Protein AF-A0A1X9SQ30-F1 (afdb_monomer)

Structure (mmCIF, N/CA/C/O backbone):
data_AF-A0A1X9SQ30-F1
#
_entry.id   AF-A0A1X9SQ30-F1
#
loop_
_atom_site.group_PDB
_atom_site.id
_atom_site.type_symbol
_atom_site.label_atom_id
_atom_site.label_alt_id
_atom_site.label_comp_id
_atom_site.label_asym_id
_atom_site.label_entity_id
_atom_site.label_seq_id
_atom_site.pdbx_PDB_ins_code
_atom_site.Cartn_x
_atom_site.Cartn_y
_atom_site.Cartn_z
_atom_site.occupancy
_atom_site.B_iso_or_equiv
_atom_site.auth_seq_id
_atom_site.auth_comp_id
_atom_site.auth_asym_id
_atom_site.auth_atom_id
_atom_site.pdbx_PDB_model_num
ATOM 1 N N . MET A 1 1 ? -22.420 13.490 1.929 1.00 31.73 1 MET A N 1
ATOM 2 C CA . MET A 1 1 ? -21.326 13.294 0.953 1.00 31.73 1 MET A CA 1
ATOM 3 C C . MET A 1 1 ? -20.264 14.345 1.207 1.00 31.73 1 MET A C 1
ATOM 5 O O . MET A 1 1 ? -20.502 15.510 0.929 1.00 31.73 1 MET A O 1
ATOM 9 N N . GLY A 1 2 ? -19.142 13.960 1.807 1.00 30.30 2 GLY A N 1
ATOM 10 C CA . GLY A 1 2 ? -17.999 14.847 2.011 1.00 30.30 2 GLY A CA 1
ATOM 11 C C . GLY A 1 2 ? -16.882 14.468 1.054 1.00 30.30 2 GLY A C 1
ATOM 12 O O . GLY A 1 2 ? -15.893 13.891 1.486 1.00 30.30 2 GLY A O 1
ATOM 13 N N . ILE A 1 3 ? -17.036 14.767 -0.239 1.00 42.69 3 ILE A N 1
ATOM 14 C CA . ILE A 1 3 ? -15.889 14.795 -1.155 1.00 42.69 3 ILE A CA 1
ATOM 15 C C . ILE A 1 3 ? -15.178 16.116 -0.856 1.00 42.69 3 ILE A C 1
ATOM 17 O O . ILE A 1 3 ? -15.354 17.120 -1.542 1.00 42.69 3 ILE A O 1
ATOM 21 N N . ILE A 1 4 ? -14.461 16.161 0.270 1.00 43.03 4 ILE A N 1
ATOM 22 C CA . ILE A 1 4 ? -13.519 17.250 0.523 1.00 43.03 4 ILE A CA 1
ATOM 23 C C . ILE A 1 4 ? -12.498 17.193 -0.611 1.00 43.03 4 ILE A C 1
ATOM 25 O O . ILE A 1 4 ? -12.206 16.120 -1.127 1.00 43.03 4 ILE A O 1
ATOM 29 N N . ASN A 1 5 ? -12.026 18.370 -1.009 1.00 44.91 5 ASN A N 1
ATOM 30 C CA . ASN A 1 5 ? -11.137 18.724 -2.117 1.00 44.91 5 ASN A CA 1
ATOM 31 C C . ASN A 1 5 ? -9.772 17.985 -2.071 1.00 44.91 5 ASN A C 1
ATOM 33 O O . ASN A 1 5 ? -8.708 18.601 -1.985 1.00 44.91 5 ASN A O 1
ATOM 37 N N . ILE A 1 6 ? -9.818 16.651 -2.064 1.00 50.19 6 ILE A N 1
ATOM 38 C CA . ILE A 1 6 ? -8.717 15.711 -1.868 1.00 50.19 6 ILE A CA 1
ATOM 39 C C . ILE A 1 6 ? -7.662 15.963 -2.945 1.00 50.19 6 ILE A C 1
ATOM 41 O O . ILE A 1 6 ? -6.488 16.077 -2.621 1.00 50.19 6 ILE A O 1
ATOM 45 N N . GLU A 1 7 ? -8.063 16.221 -4.190 1.00 47.47 7 GLU A N 1
ATOM 46 C CA . GLU A 1 7 ? -7.141 16.496 -5.298 1.00 47.47 7 GLU A CA 1
ATOM 47 C C . GLU A 1 7 ? -6.148 17.636 -5.013 1.00 47.47 7 GLU A C 1
ATOM 49 O O . GLU A 1 7 ? -4.953 17.478 -5.254 1.00 47.47 7 GLU A O 1
ATOM 54 N N . LYS A 1 8 ? -6.595 18.758 -4.427 1.00 46.19 8 LYS A N 1
ATOM 55 C CA . LYS A 1 8 ? -5.699 19.882 -4.091 1.00 46.19 8 LYS A CA 1
ATOM 56 C C . LYS A 1 8 ? -4.793 19.593 -2.890 1.00 46.19 8 LYS A C 1
ATOM 58 O O . LYS A 1 8 ? -3.686 20.124 -2.831 1.00 46.19 8 LYS A O 1
ATOM 63 N N . PHE A 1 9 ? -5.245 18.770 -1.941 1.00 46.94 9 PHE A N 1
ATOM 64 C CA . PHE A 1 9 ? -4.446 18.356 -0.782 1.00 46.94 9 PHE A CA 1
ATOM 65 C C . PHE A 1 9 ? -3.361 17.339 -1.171 1.00 46.94 9 PHE A C 1
ATOM 67 O O . PHE A 1 9 ? -2.238 17.402 -0.677 1.00 46.94 9 PHE A O 1
ATOM 74 N N . LEU A 1 10 ? -3.674 16.447 -2.112 1.00 50.09 10 LEU A N 1
ATOM 75 C CA . LEU A 1 10 ? -2.794 15.375 -2.569 1.00 50.09 10 LEU A CA 1
ATOM 76 C C . LEU A 1 10 ? -1.545 15.888 -3.297 1.00 50.09 10 LEU A C 1
ATOM 78 O O . LEU A 1 10 ? -0.434 15.470 -2.976 1.00 50.09 10 LEU A O 1
ATOM 82 N N . VAL A 1 11 ? -1.700 16.832 -4.230 1.00 52.12 11 VAL A N 1
ATOM 83 C CA . VAL A 1 11 ? -0.599 17.292 -5.102 1.00 52.12 11 VAL A CA 1
ATOM 84 C C . VAL A 1 11 ? 0.572 17.911 -4.319 1.00 52.12 11 VAL A C 1
ATOM 86 O O . VAL A 1 11 ? 1.714 17.842 -4.760 1.00 52.12 11 VAL A O 1
ATOM 89 N N . LYS A 1 12 ? 0.334 18.490 -3.134 1.00 50.84 12 LYS A N 1
ATOM 90 C CA . LYS A 1 12 ? 1.386 19.182 -2.366 1.00 50.84 12 LYS A CA 1
ATOM 91 C C . LYS A 1 12 ? 2.269 18.246 -1.525 1.00 50.84 12 LYS A C 1
ATOM 93 O O . LYS A 1 12 ? 3.395 18.620 -1.202 1.00 50.84 12 LYS A O 1
ATOM 98 N N . TYR A 1 13 ? 1.779 17.059 -1.161 1.00 51.06 13 TYR A N 1
ATOM 99 C CA . TYR A 1 13 ? 2.433 16.180 -0.176 1.00 51.06 13 TYR A CA 1
ATOM 100 C C . TYR A 1 13 ? 2.902 14.830 -0.735 1.00 51.06 13 TYR A C 1
ATOM 102 O O . TYR A 1 13 ? 3.566 14.081 -0.022 1.00 51.06 13 TYR A O 1
ATOM 110 N N . LEU A 1 14 ? 2.602 14.526 -1.999 1.00 61.97 14 LEU A N 1
ATOM 111 C CA . LEU A 1 14 ? 2.910 13.238 -2.620 1.00 61.97 14 LEU A CA 1
ATOM 112 C C . LEU A 1 14 ? 4.045 13.385 -3.627 1.00 61.97 14 LEU A C 1
ATOM 114 O O . LEU A 1 14 ? 3.930 14.116 -4.608 1.00 61.97 14 LEU A O 1
ATOM 118 N N . LYS A 1 15 ? 5.161 12.701 -3.373 1.00 64.44 15 LYS A N 1
ATOM 119 C CA . LYS A 1 15 ? 6.365 12.743 -4.209 1.00 64.44 15 LYS A CA 1
ATOM 120 C C . LYS A 1 15 ? 6.491 11.425 -4.969 1.00 64.44 15 LYS A C 1
ATOM 122 O O . LYS A 1 15 ? 7.324 10.582 -4.654 1.00 64.44 15 LYS A O 1
ATOM 127 N N . GLY A 1 16 ? 5.680 11.298 -6.018 1.00 69.50 16 GLY A N 1
ATOM 128 C CA . GLY A 1 16 ? 5.738 10.199 -6.987 1.00 69.50 16 GLY A CA 1
ATOM 129 C C . GLY A 1 16 ? 4.606 9.171 -6.880 1.00 69.50 16 GLY A C 1
ATOM 130 O O . GLY A 1 16 ? 4.442 8.366 -7.786 1.00 69.50 16 GLY A O 1
ATOM 131 N N . GLU A 1 17 ? 3.770 9.218 -5.844 1.00 77.69 17 GLU A N 1
ATOM 132 C CA . GLU A 1 17 ? 2.594 8.340 -5.695 1.00 77.69 17 GLU A CA 1
ATOM 133 C C . GLU A 1 17 ? 1.338 8.888 -6.394 1.00 77.69 17 GLU A C 1
ATOM 135 O O . GLU A 1 17 ? 0.289 8.243 -6.425 1.00 77.69 17 GLU A O 1
ATOM 140 N N . GLU A 1 18 ? 1.440 10.086 -6.974 1.00 81.38 18 GLU A N 1
ATOM 141 C CA . GLU A 1 18 ? 0.325 10.848 -7.536 1.00 81.38 18 GLU A CA 1
ATOM 142 C C . GLU A 1 18 ? -0.463 10.056 -8.588 1.00 81.38 18 GLU A C 1
ATOM 144 O O . GLU A 1 18 ? -1.693 10.049 -8.561 1.00 81.38 18 GLU A O 1
ATOM 149 N N . ILE A 1 19 ? 0.229 9.342 -9.482 1.00 81.62 19 ILE A N 1
ATOM 150 C CA . ILE A 1 19 ? -0.417 8.551 -10.537 1.00 81.62 19 ILE A CA 1
ATOM 151 C C . ILE A 1 19 ? -1.227 7.383 -9.965 1.00 81.62 19 ILE A C 1
ATOM 153 O O . ILE A 1 19 ? -2.331 7.102 -10.435 1.00 81.62 19 ILE A O 1
ATOM 157 N N . VAL A 1 20 ? -0.713 6.740 -8.913 1.00 84.00 20 VAL A N 1
ATOM 158 C CA . VAL A 1 20 ? -1.377 5.623 -8.236 1.00 84.00 20 VAL A CA 1
ATOM 159 C C . VAL A 1 20 ? -2.620 6.131 -7.523 1.00 84.00 20 VAL A C 1
ATOM 161 O O . VAL A 1 20 ? -3.699 5.570 -7.684 1.00 84.00 20 VAL A O 1
ATOM 164 N N . ILE A 1 21 ? -2.497 7.236 -6.792 1.00 83.44 21 ILE A N 1
ATOM 165 C CA . ILE A 1 21 ? -3.608 7.798 -6.028 1.00 83.44 21 ILE A CA 1
ATOM 166 C C . ILE A 1 21 ? -4.703 8.334 -6.949 1.00 83.44 21 ILE A C 1
ATOM 168 O O . ILE A 1 21 ? -5.875 8.059 -6.705 1.00 83.44 21 ILE A O 1
ATOM 172 N N . LYS A 1 22 ? -4.349 9.029 -8.037 1.00 82.81 22 LYS A N 1
ATOM 173 C CA . LYS A 1 22 ? -5.319 9.458 -9.057 1.00 82.81 22 LYS A CA 1
ATOM 174 C C . LYS A 1 22 ? -6.066 8.268 -9.658 1.00 82.81 22 LYS A C 1
ATOM 176 O O . LYS A 1 22 ? -7.286 8.319 -9.790 1.00 82.81 22 LYS A O 1
ATOM 181 N N . SER A 1 23 ? -5.349 7.187 -9.963 1.00 83.50 23 SER A N 1
ATOM 182 C CA . SER A 1 23 ? -5.953 5.958 -10.490 1.00 83.50 23 SER A CA 1
ATOM 183 C C . SER A 1 23 ? -6.903 5.316 -9.476 1.00 83.50 23 SER A C 1
ATOM 185 O O . SER A 1 23 ? -8.026 4.968 -9.830 1.00 83.50 23 SER A O 1
ATOM 187 N N . LEU A 1 24 ? -6.500 5.222 -8.203 1.00 83.50 24 LEU A N 1
ATOM 188 C CA . LEU A 1 24 ? -7.354 4.708 -7.130 1.00 83.50 24 LEU A CA 1
ATOM 189 C C . LEU A 1 24 ? -8.607 5.568 -6.953 1.00 83.50 24 LEU A C 1
ATOM 191 O O . LEU A 1 24 ? -9.701 5.025 -6.918 1.00 83.50 24 LEU A O 1
ATOM 195 N N . ILE A 1 25 ? -8.479 6.894 -6.900 1.00 83.00 25 ILE A N 1
ATOM 196 C CA . ILE A 1 25 ? -9.632 7.800 -6.784 1.00 83.00 25 ILE A CA 1
ATOM 197 C C . ILE A 1 25 ? -10.592 7.606 -7.949 1.00 83.00 25 ILE A C 1
ATOM 199 O O . ILE A 1 25 ? -11.789 7.477 -7.718 1.00 83.00 25 ILE A O 1
ATOM 203 N N . SER A 1 26 ? -10.074 7.535 -9.177 1.00 82.38 26 SER A N 1
ATOM 204 C CA . SER A 1 26 ? -10.899 7.297 -10.359 1.00 82.38 26 SER A CA 1
ATOM 205 C C . SER A 1 26 ? -11.671 5.980 -10.243 1.00 82.38 26 SER A C 1
ATOM 207 O O . SER A 1 26 ? -12.880 5.974 -10.442 1.00 82.38 26 SER A O 1
ATOM 209 N N . ILE A 1 27 ? -11.022 4.883 -9.838 1.00 80.38 27 ILE A N 1
ATOM 210 C CA . ILE A 1 27 ? -11.692 3.587 -9.634 1.00 80.38 27 ILE A CA 1
ATOM 211 C C . ILE A 1 27 ? -12.761 3.686 -8.536 1.00 80.38 27 ILE A C 1
ATOM 213 O O . ILE A 1 27 ? -13.894 3.250 -8.729 1.00 80.38 27 ILE A O 1
ATOM 217 N N . LEU A 1 28 ? -12.419 4.289 -7.397 1.00 81.81 28 LEU A N 1
ATOM 218 C CA . LEU A 1 28 ? -13.296 4.376 -6.229 1.00 81.81 28 LEU A CA 1
ATOM 219 C C . LEU A 1 28 ? -14.509 5.286 -6.467 1.00 81.81 28 LEU A C 1
ATOM 221 O O . LEU A 1 28 ? -15.593 4.976 -5.985 1.00 81.81 28 LEU A O 1
ATOM 225 N N . GLN A 1 29 ? -14.365 6.361 -7.249 1.00 78.88 29 GLN A N 1
ATOM 226 C CA . GLN A 1 29 ? -15.472 7.245 -7.642 1.00 78.88 29 GLN A CA 1
ATOM 227 C C . GLN A 1 29 ? -16.541 6.535 -8.482 1.00 78.88 29 GLN A C 1
ATOM 229 O O . GLN A 1 29 ? -17.696 6.950 -8.466 1.00 78.88 29 GLN A O 1
ATOM 234 N N . HIS A 1 30 ? -16.168 5.472 -9.197 1.00 77.88 30 HIS A N 1
ATOM 235 C CA . HIS A 1 30 ? -17.099 4.644 -9.965 1.00 77.88 30 HIS A CA 1
ATOM 236 C C . HIS A 1 30 ? -17.624 3.442 -9.163 1.00 77.88 30 HIS A C 1
ATOM 238 O O . HIS A 1 30 ? -18.402 2.645 -9.687 1.00 77.88 30 HIS A O 1
ATOM 244 N N . SER A 1 31 ? -17.213 3.296 -7.900 1.00 73.69 31 SER A N 1
ATOM 245 C CA . SER A 1 31 ? -17.717 2.264 -6.996 1.00 73.69 31 SER A CA 1
ATOM 246 C C . SER A 1 31 ? -18.864 2.809 -6.140 1.00 73.69 31 SER A C 1
ATOM 248 O O . SER A 1 31 ? -18.835 3.957 -5.703 1.00 73.69 31 SER A O 1
ATOM 250 N N . ASN A 1 32 ? -19.862 1.972 -5.849 1.00 77.38 32 ASN A N 1
ATOM 251 C CA . ASN A 1 32 ? -20.935 2.294 -4.894 1.00 77.38 32 ASN A CA 1
ATOM 252 C C . ASN A 1 32 ? -20.533 2.003 -3.435 1.00 77.38 32 ASN A C 1
ATOM 254 O O . ASN A 1 32 ? -21.384 1.933 -2.549 1.00 77.38 32 ASN A O 1
ATOM 258 N N . GLU A 1 33 ? -19.248 1.775 -3.187 1.00 79.50 33 GLU A N 1
ATOM 259 C CA . GLU A 1 33 ? -18.728 1.307 -1.911 1.00 79.50 33 GLU A CA 1
ATOM 260 C C . GLU A 1 33 ? -18.029 2.431 -1.141 1.00 79.50 33 GLU A C 1
ATOM 262 O O . GLU A 1 33 ? -17.481 3.379 -1.705 1.00 79.50 33 GLU A O 1
ATOM 267 N N . ASN A 1 34 ? -18.059 2.328 0.188 1.00 80.31 34 ASN A N 1
ATOM 268 C CA . ASN A 1 34 ? -17.479 3.338 1.063 1.00 80.31 34 ASN A CA 1
ATOM 269 C C . ASN A 1 34 ? -16.037 2.970 1.396 1.00 80.31 34 ASN A C 1
ATOM 271 O O . ASN A 1 34 ? -15.790 2.023 2.139 1.00 80.31 34 ASN A O 1
ATOM 275 N N . TYR A 1 35 ? -15.097 3.768 0.906 1.00 84.88 35 TYR A N 1
ATOM 276 C CA . TYR A 1 35 ? -13.676 3.600 1.181 1.00 84.88 35 TYR A CA 1
ATOM 277 C C . TYR A 1 35 ? -13.094 4.832 1.867 1.00 84.88 35 TYR A C 1
ATOM 279 O O . TYR A 1 35 ? -13.419 5.967 1.517 1.00 84.88 35 TYR A O 1
ATOM 287 N N . TYR A 1 36 ? -12.164 4.605 2.791 1.00 85.00 36 TYR A N 1
ATOM 288 C CA . TYR A 1 36 ? -11.269 5.646 3.284 1.00 85.00 36 TYR A CA 1
ATOM 289 C C . TYR A 1 36 ? -9.908 5.486 2.621 1.00 85.00 36 TYR A C 1
ATOM 291 O O . TYR A 1 36 ? -9.238 4.476 2.820 1.00 85.00 36 TYR A O 1
ATOM 299 N N . LEU A 1 37 ? -9.503 6.490 1.847 1.00 86.75 37 LEU A N 1
ATOM 300 C CA . LEU A 1 37 ? -8.182 6.568 1.235 1.00 86.75 37 LEU A CA 1
ATOM 301 C C . LEU A 1 37 ? -7.333 7.570 2.020 1.00 86.75 37 LEU A C 1
ATOM 303 O O . LEU A 1 37 ? -7.609 8.769 2.006 1.00 86.75 37 LEU A O 1
ATOM 307 N N . ILE A 1 38 ? -6.307 7.073 2.703 1.00 86.44 38 ILE A N 1
ATOM 308 C CA . ILE A 1 38 ? -5.428 7.862 3.563 1.00 86.44 38 ILE A CA 1
ATOM 309 C C . ILE A 1 38 ? -4.022 7.861 2.943 1.00 86.44 38 ILE A C 1
ATOM 311 O O . ILE A 1 38 ? -3.288 6.879 3.079 1.00 86.44 38 ILE A O 1
ATOM 315 N N . PRO A 1 39 ? -3.630 8.932 2.236 1.00 85.31 39 PRO A N 1
ATOM 316 C CA . PRO A 1 39 ? -2.269 9.091 1.735 1.00 85.31 39 PRO A CA 1
ATOM 317 C C . PRO A 1 39 ? -1.293 9.359 2.888 1.00 85.31 39 PRO A C 1
ATOM 319 O O . PRO A 1 39 ? -1.640 10.071 3.832 1.00 85.31 39 PRO A O 1
ATOM 322 N N . LYS A 1 40 ? -0.061 8.844 2.784 1.00 86.25 40 LYS A N 1
ATOM 323 C CA . LYS A 1 40 ? 1.040 9.074 3.738 1.00 86.25 40 LYS A CA 1
ATOM 324 C C . LYS A 1 40 ? 0.593 8.874 5.186 1.00 86.25 40 LYS A C 1
ATOM 326 O O . LYS A 1 40 ? 0.788 9.730 6.052 1.00 86.25 40 LYS A O 1
ATOM 331 N N . ALA A 1 41 ? -0.070 7.744 5.423 1.00 85.50 41 ALA A N 1
ATOM 332 C CA . ALA A 1 41 ? -0.617 7.397 6.720 1.00 85.50 41 ALA A CA 1
ATOM 333 C C . ALA A 1 41 ? 0.528 7.205 7.719 1.00 85.50 41 ALA A C 1
ATOM 335 O O . ALA A 1 41 ? 1.396 6.352 7.531 1.00 85.50 41 ALA A O 1
ATOM 336 N N . LYS A 1 42 ? 0.519 8.002 8.788 1.00 85.94 42 LYS A N 1
ATOM 337 C CA . LYS A 1 42 ? 1.512 7.933 9.860 1.00 85.94 42 LYS A CA 1
ATOM 338 C C . LYS A 1 42 ? 0.927 7.249 11.075 1.00 85.94 42 LYS A C 1
ATOM 340 O O . LYS A 1 42 ? -0.194 7.550 11.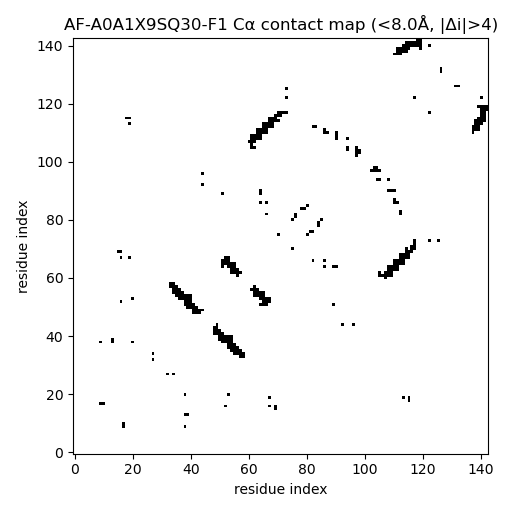479 1.00 85.94 42 LYS A O 1
ATOM 345 N N . PHE A 1 43 ? 1.711 6.377 11.685 1.00 81.06 43 PHE A N 1
ATOM 346 C CA . PHE A 1 43 ? 1.378 5.776 12.968 1.00 81.06 43 PHE A CA 1
ATOM 347 C C . PHE A 1 43 ? 2.644 5.594 13.791 1.00 81.06 43 PHE A C 1
ATOM 349 O O . PHE A 1 43 ? 3.746 5.425 13.267 1.00 81.06 43 PHE A O 1
ATOM 356 N N . GLN A 1 44 ? 2.472 5.652 15.102 1.00 79.31 44 GLN A N 1
ATOM 357 C CA . GLN A 1 44 ? 3.551 5.495 16.055 1.00 79.31 44 GLN A CA 1
ATOM 358 C C . GLN A 1 44 ? 3.431 4.123 16.710 1.00 79.31 44 GLN A C 1
ATOM 360 O O . GLN A 1 44 ? 2.348 3.728 17.132 1.00 79.31 44 GLN A O 1
ATOM 365 N N . ASN A 1 45 ? 4.547 3.407 16.801 1.00 74.88 45 ASN A N 1
ATOM 366 C CA . ASN A 1 45 ? 4.665 2.239 17.665 1.00 74.88 45 ASN A CA 1
ATOM 367 C C . ASN A 1 45 ? 5.948 2.394 18.491 1.00 74.88 45 ASN A C 1
ATOM 369 O O . ASN A 1 45 ? 7.040 2.555 17.936 1.00 74.88 45 ASN A O 1
ATOM 373 N N . ALA A 1 46 ? 5.790 2.409 19.816 1.00 80.06 46 ALA A N 1
ATOM 374 C CA . ALA A 1 46 ? 6.806 2.855 20.764 1.00 80.06 46 ALA A CA 1
ATOM 375 C C . ALA A 1 46 ? 7.360 4.248 20.383 1.00 80.06 46 ALA A C 1
ATOM 377 O O . ALA A 1 46 ? 6.596 5.203 20.249 1.00 80.06 46 ALA A O 1
ATOM 378 N N . ASN A 1 47 ? 8.673 4.366 20.173 1.00 82.69 47 ASN A N 1
ATOM 379 C CA . ASN A 1 47 ? 9.345 5.621 19.806 1.00 82.69 47 ASN A CA 1
ATOM 380 C C . ASN A 1 47 ? 9.646 5.732 18.302 1.00 82.69 47 ASN A C 1
ATOM 382 O O . ASN A 1 47 ? 10.419 6.595 17.890 1.00 82.69 47 ASN A O 1
ATOM 386 N N . ILE A 1 48 ? 9.072 4.850 17.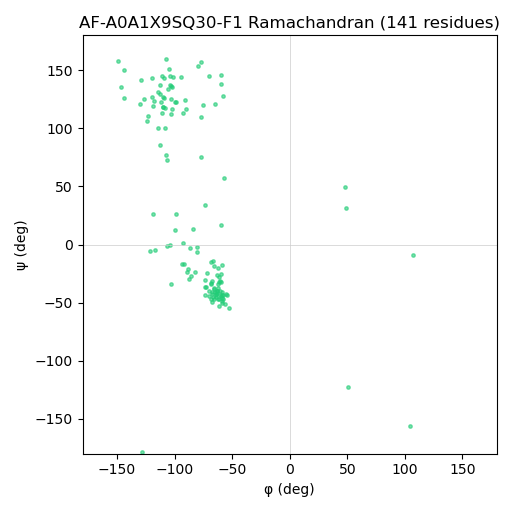478 1.00 81.06 48 ILE A N 1
ATOM 387 C CA . ILE A 1 48 ? 9.302 4.824 16.033 1.00 81.06 48 ILE A CA 1
ATOM 388 C C . ILE A 1 48 ? 8.034 5.293 15.322 1.00 81.06 48 ILE A C 1
ATOM 390 O O . ILE A 1 48 ? 6.947 4.749 15.536 1.00 81.06 48 ILE A O 1
ATOM 394 N N . ILE A 1 49 ? 8.188 6.298 14.458 1.00 83.44 49 ILE A N 1
ATOM 395 C CA . ILE A 1 49 ? 7.139 6.739 13.539 1.00 83.44 49 ILE A CA 1
ATOM 396 C C . ILE A 1 49 ? 7.298 5.962 12.239 1.00 83.44 49 ILE A C 1
ATOM 398 O O . ILE A 1 49 ? 8.356 5.981 11.609 1.00 83.44 49 ILE A O 1
ATOM 402 N N . TYR A 1 50 ? 6.225 5.297 11.844 1.00 84.75 50 TYR A N 1
ATOM 403 C CA . TYR A 1 50 ? 6.104 4.614 10.571 1.00 84.75 50 TYR A CA 1
ATOM 404 C C . TYR A 1 50 ? 5.231 5.442 9.632 1.00 84.75 50 TYR A C 1
ATOM 406 O O . TYR A 1 50 ? 4.277 6.093 10.064 1.00 84.75 50 TYR A O 1
ATOM 414 N N . GLU A 1 51 ? 5.561 5.403 8.347 1.00 87.12 51 GLU A N 1
ATOM 415 C CA . GLU A 1 51 ? 4.807 6.047 7.276 1.00 87.12 51 GLU A CA 1
ATOM 416 C C . GLU A 1 51 ? 4.503 4.991 6.212 1.00 87.12 51 GLU A C 1
ATOM 418 O O . GLU A 1 51 ? 5.415 4.310 5.749 1.00 87.12 51 GLU A O 1
ATOM 423 N N . ILE A 1 52 ? 3.222 4.836 5.878 1.00 86.31 52 ILE A N 1
ATOM 424 C CA . ILE A 1 52 ? 2.734 4.016 4.762 1.00 86.31 52 ILE A CA 1
ATOM 425 C C . ILE A 1 52 ? 2.364 4.959 3.627 1.00 86.31 52 ILE A C 1
ATOM 427 O O . ILE A 1 52 ? 1.678 5.957 3.864 1.00 86.31 52 ILE A O 1
ATOM 431 N N . ASP A 1 53 ? 2.746 4.623 2.397 1.00 86.69 53 ASP A N 1
ATOM 432 C CA . ASP A 1 53 ? 2.463 5.480 1.242 1.00 86.69 53 ASP A CA 1
ATOM 433 C C . ASP A 1 53 ? 0.965 5.721 1.052 1.00 86.69 53 ASP A C 1
ATOM 435 O O . ASP A 1 53 ? 0.530 6.866 0.896 1.00 86.69 53 ASP A O 1
ATOM 439 N N . ILE A 1 54 ? 0.165 4.653 1.077 1.00 87.81 54 ILE A N 1
ATOM 440 C CA . ILE A 1 54 ? -1.288 4.719 0.943 1.00 87.81 54 ILE A CA 1
ATOM 441 C C . ILE A 1 54 ? -1.932 3.656 1.840 1.00 87.81 54 ILE A C 1
ATOM 443 O O . ILE A 1 54 ? -1.644 2.465 1.732 1.00 87.81 54 ILE A O 1
ATOM 447 N N . LEU A 1 55 ? -2.858 4.074 2.698 1.00 87.25 55 LEU A N 1
ATOM 448 C CA . LEU A 1 55 ? -3.710 3.178 3.472 1.00 87.25 55 LEU A CA 1
ATOM 449 C C . LEU A 1 55 ? -5.143 3.278 2.945 1.00 87.25 55 LEU A C 1
ATOM 451 O O . LEU A 1 55 ? -5.749 4.347 2.981 1.00 87.25 55 LEU A O 1
ATOM 455 N N . LEU A 1 56 ? -5.680 2.170 2.446 1.00 88.62 56 LEU A N 1
ATOM 456 C CA . LEU A 1 56 ? -7.051 2.078 1.954 1.00 88.62 56 LEU A CA 1
ATOM 457 C C . LEU A 1 56 ? -7.861 1.185 2.896 1.00 88.62 56 LEU A C 1
ATOM 459 O O . LEU A 1 56 ? -7.502 0.035 3.131 1.00 88.62 56 LEU A O 1
ATOM 463 N N . ILE A 1 57 ? -8.951 1.707 3.449 1.00 86.50 57 ILE A N 1
ATOM 464 C CA . ILE A 1 57 ? -9.788 0.996 4.420 1.00 86.50 57 ILE A CA 1
ATOM 465 C C . ILE A 1 57 ? -11.182 0.827 3.834 1.00 86.50 57 ILE A C 1
ATOM 467 O O . ILE A 1 57 ? -11.839 1.813 3.494 1.00 86.50 57 ILE A O 1
ATOM 471 N N . HIS A 1 58 ? -11.636 -0.420 3.765 1.00 85.06 58 HIS A N 1
ATOM 472 C CA . HIS A 1 58 ? -13.004 -0.776 3.426 1.00 85.06 58 HIS A CA 1
ATOM 473 C C . HIS A 1 58 ? -13.679 -1.439 4.635 1.00 85.06 58 HIS A C 1
ATOM 475 O O . HIS A 1 58 ? -13.111 -2.376 5.202 1.00 85.06 58 HIS A O 1
ATOM 481 N N . PRO A 1 59 ? -14.898 -1.027 5.027 1.00 77.44 59 PRO A N 1
ATOM 482 C CA . PRO A 1 59 ? -15.560 -1.548 6.221 1.00 77.44 59 PRO A CA 1
ATOM 483 C C . PRO A 1 59 ? -15.803 -3.062 6.172 1.00 77.44 59 PRO A C 1
ATOM 485 O O . PRO A 1 59 ? -15.766 -3.703 7.217 1.00 77.44 59 PRO A O 1
ATOM 488 N N . MET A 1 60 ? -16.031 -3.636 4.983 1.00 81.31 60 MET A N 1
ATOM 489 C CA . MET A 1 60 ? -16.312 -5.073 4.819 1.00 81.31 60 MET A CA 1
ATOM 490 C C . MET A 1 60 ? -15.120 -5.877 4.290 1.00 81.31 60 MET A C 1
ATOM 492 O O . MET A 1 60 ? -14.953 -7.037 4.649 1.00 81.31 60 MET A O 1
ATOM 496 N N . LEU A 1 61 ? -14.293 -5.275 3.431 1.00 82.19 61 LEU A N 1
ATOM 497 C CA . LEU A 1 61 ? -13.216 -5.986 2.727 1.00 82.19 61 LEU A CA 1
ATOM 498 C C . LEU A 1 61 ? -11.891 -5.926 3.492 1.00 82.19 61 LEU A C 1
ATOM 500 O O . LEU A 1 61 ? -11.010 -6.743 3.239 1.00 82.19 61 LEU A O 1
ATOM 504 N N . GLY A 1 62 ? -11.767 -5.009 4.457 1.00 87.06 62 GLY A N 1
ATOM 505 C CA . GLY A 1 62 ? -10.617 -4.905 5.343 1.00 87.06 62 GLY A CA 1
ATOM 506 C C . GLY A 1 62 ? -9.682 -3.748 5.010 1.00 87.06 62 GLY A C 1
ATOM 507 O O . GLY A 1 62 ? -10.084 -2.727 4.451 1.00 87.06 62 GLY A O 1
ATOM 508 N N . ILE A 1 63 ? -8.425 -3.896 5.423 1.00 87.81 63 ILE A N 1
ATOM 509 C CA . ILE A 1 63 ? -7.399 -2.854 5.340 1.00 87.81 63 ILE A CA 1
ATOM 510 C C . ILE A 1 63 ? -6.366 -3.254 4.292 1.00 87.81 63 ILE A C 1
ATOM 512 O O . ILE A 1 63 ? -5.773 -4.329 4.369 1.00 87.81 63 ILE A O 1
ATOM 516 N N . TYR A 1 64 ? -6.113 -2.355 3.352 1.00 87.75 64 TYR A N 1
ATOM 517 C CA . TYR A 1 64 ? -5.110 -2.498 2.311 1.00 87.75 64 TYR A CA 1
ATOM 518 C C . TYR A 1 64 ? -3.981 -1.500 2.560 1.00 87.75 64 TYR A C 1
ATOM 520 O O . TYR A 1 64 ? -4.158 -0.285 2.471 1.00 87.75 64 TYR A O 1
ATOM 528 N N . ILE A 1 65 ? -2.811 -2.036 2.876 1.00 87.00 65 ILE A N 1
ATOM 529 C CA . ILE A 1 65 ? -1.559 -1.298 3.026 1.00 87.00 65 ILE A CA 1
ATOM 530 C C . ILE A 1 65 ? -0.893 -1.288 1.656 1.00 87.00 65 ILE A C 1
ATOM 532 O O . ILE A 1 65 ? -0.569 -2.349 1.126 1.00 87.00 65 ILE A O 1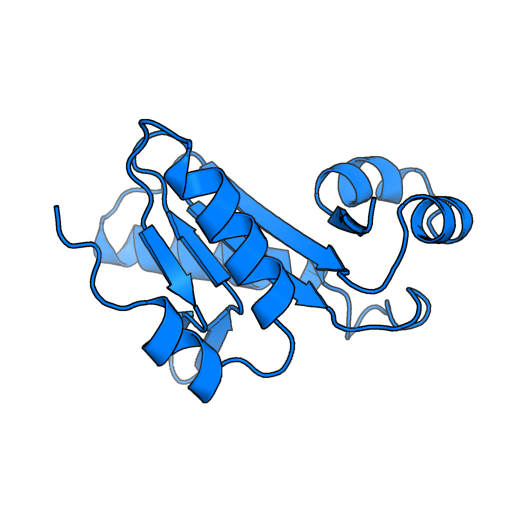
ATOM 536 N N . ILE A 1 66 ? -0.711 -0.118 1.063 1.00 86.44 66 ILE A N 1
ATOM 537 C CA . ILE A 1 66 ? -0.197 0.015 -0.296 1.00 86.44 66 ILE A CA 1
ATOM 538 C C . ILE A 1 66 ? 1.115 0.799 -0.247 1.00 86.44 66 ILE A C 1
ATOM 540 O O . ILE A 1 66 ? 1.132 1.958 0.156 1.00 86.44 66 ILE A O 1
ATOM 544 N N . GLU A 1 67 ? 2.195 0.163 -0.699 1.00 85.94 67 GLU A N 1
ATOM 545 C CA . GLU A 1 67 ? 3.511 0.782 -0.892 1.00 85.94 67 GLU A CA 1
ATOM 546 C C . GLU A 1 67 ? 3.735 1.082 -2.371 1.00 85.94 67 GLU A C 1
ATOM 548 O O . GLU A 1 67 ? 3.494 0.228 -3.226 1.00 85.94 67 GLU A O 1
ATOM 553 N N . VAL A 1 68 ? 4.239 2.268 -2.694 1.00 85.75 68 VAL A N 1
ATOM 554 C CA . VAL A 1 68 ? 4.498 2.681 -4.073 1.00 85.75 68 VAL A CA 1
ATOM 555 C C . VAL A 1 68 ? 6.001 2.744 -4.306 1.00 85.75 68 VAL A C 1
ATOM 557 O O . VAL A 1 68 ? 6.732 3.519 -3.697 1.00 85.75 68 VAL A O 1
ATOM 560 N N . LYS A 1 69 ? 6.491 1.929 -5.238 1.00 85.19 69 LYS A N 1
ATOM 561 C CA . LYS A 1 69 ? 7.907 1.866 -5.595 1.00 85.19 69 LYS A CA 1
ATOM 562 C C . LYS A 1 69 ? 8.120 2.493 -6.967 1.00 85.19 69 LYS A C 1
ATOM 564 O O . LYS A 1 69 ? 7.920 1.859 -8.000 1.00 85.19 69 LYS A O 1
ATOM 569 N N . ASN A 1 70 ? 8.588 3.740 -6.979 1.00 81.38 70 ASN A N 1
ATOM 570 C CA . ASN A 1 70 ? 8.902 4.509 -8.195 1.00 81.38 70 ASN A CA 1
ATOM 571 C C . ASN A 1 70 ? 10.191 4.058 -8.904 1.00 81.38 70 ASN A C 1
ATOM 573 O O . ASN A 1 70 ? 10.933 4.866 -9.460 1.00 81.38 70 ASN A O 1
ATOM 577 N N . TRP A 1 71 ? 10.488 2.766 -8.863 1.00 83.81 71 TRP A N 1
ATOM 578 C CA . TRP A 1 71 ? 11.720 2.208 -9.397 1.00 83.81 71 TRP A CA 1
ATOM 579 C C . TRP A 1 71 ? 11.651 2.051 -10.910 1.00 83.81 71 TRP A C 1
ATOM 581 O O . TRP A 1 71 ? 10.577 1.888 -11.481 1.00 83.81 71 TRP A O 1
ATOM 591 N N . LYS A 1 72 ? 12.819 2.089 -11.552 1.00 80.25 72 LYS A N 1
ATOM 592 C CA . LYS A 1 72 ? 12.957 1.842 -12.995 1.00 80.25 72 LYS A CA 1
ATOM 593 C C . LYS A 1 72 ? 13.163 0.362 -13.330 1.00 80.25 72 LYS A C 1
ATOM 595 O O . LYS A 1 72 ? 12.933 -0.026 -14.464 1.00 80.25 72 LYS A O 1
ATOM 600 N N . SER A 1 73 ? 13.610 -0.433 -12.357 1.00 76.50 73 SER A N 1
ATOM 601 C CA . SER A 1 73 ? 13.858 -1.872 -12.479 1.00 76.50 73 SER A CA 1
ATOM 602 C C . SER A 1 73 ? 13.609 -2.566 -11.135 1.00 76.50 73 SER A C 1
ATOM 604 O O . SER A 1 73 ? 13.651 -1.921 -10.080 1.00 76.50 73 SER A O 1
ATOM 606 N N . LEU A 1 74 ? 13.356 -3.876 -11.188 1.00 75.81 74 LEU A N 1
ATOM 607 C CA . LEU A 1 74 ? 13.228 -4.755 -10.023 1.00 75.81 74 LEU A CA 1
ATOM 608 C C . LEU A 1 74 ? 14.578 -5.209 -9.455 1.00 75.81 74 LEU A C 1
ATOM 610 O O . LEU A 1 74 ? 14.592 -5.780 -8.370 1.00 75.81 74 LEU A O 1
ATOM 614 N N . ASP A 1 75 ? 15.697 -4.889 -10.111 1.00 74.00 75 ASP A N 1
ATOM 615 C CA . ASP A 1 75 ? 17.053 -5.219 -9.627 1.00 74.00 75 ASP A CA 1
ATOM 616 C C . ASP A 1 75 ? 17.366 -4.610 -8.249 1.00 74.00 75 ASP A C 1
ATO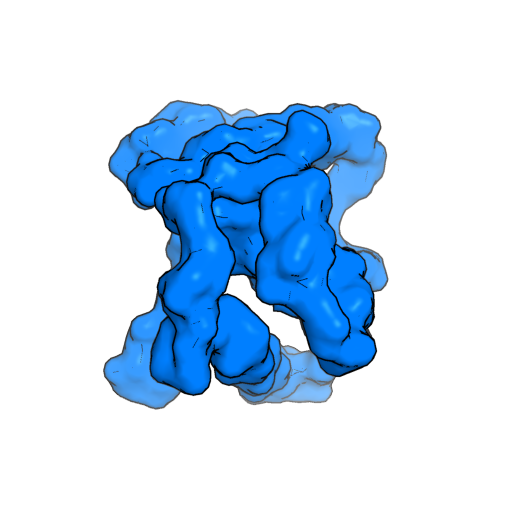M 618 O O . ASP A 1 75 ? 18.278 -5.045 -7.556 1.00 74.00 75 ASP A O 1
ATOM 622 N N . ASN A 1 76 ? 16.585 -3.610 -7.833 1.00 67.25 76 ASN A N 1
ATOM 623 C CA . ASN A 1 76 ? 16.691 -2.974 -6.523 1.00 67.25 76 ASN A CA 1
ATOM 624 C C . ASN A 1 76 ? 16.011 -3.773 -5.391 1.00 67.25 76 ASN A C 1
ATOM 626 O O . ASN A 1 76 ? 16.016 -3.308 -4.249 1.00 67.25 76 ASN A O 1
ATOM 630 N N . ILE A 1 77 ? 15.372 -4.916 -5.687 1.00 72.50 77 ILE A N 1
ATOM 631 C CA . ILE A 1 77 ? 14.864 -5.830 -4.657 1.00 72.50 77 ILE A CA 1
ATOM 632 C C . ILE A 1 77 ? 16.047 -6.625 -4.100 1.00 72.50 77 ILE A C 1
ATOM 634 O O . ILE A 1 77 ? 16.557 -7.533 -4.749 1.00 72.50 77 ILE A O 1
ATOM 638 N N . ASP A 1 78 ? 16.412 -6.335 -2.858 1.00 71.56 78 ASP A N 1
ATOM 639 C CA . ASP A 1 78 ? 17.319 -7.152 -2.055 1.00 71.56 78 ASP A CA 1
ATOM 640 C C . ASP A 1 78 ? 16.695 -7.456 -0.679 1.00 71.56 78 ASP A C 1
ATOM 642 O O . ASP A 1 78 ? 15.557 -7.071 -0.393 1.00 71.56 78 ASP A O 1
ATOM 646 N N . GLU A 1 79 ? 17.413 -8.173 0.185 1.00 67.12 79 GLU A N 1
ATOM 647 C CA . GLU A 1 79 ? 16.923 -8.547 1.521 1.00 67.12 79 GLU A CA 1
ATOM 648 C C . GLU A 1 79 ? 16.581 -7.334 2.407 1.00 67.12 79 GLU A C 1
ATOM 650 O O . GLU A 1 79 ? 15.635 -7.389 3.203 1.00 67.12 79 GLU A O 1
ATOM 655 N N . ASN A 1 80 ? 17.302 -6.225 2.232 1.00 67.31 80 ASN A N 1
ATOM 656 C CA . ASN A 1 80 ? 17.168 -4.996 3.011 1.00 67.31 80 ASN A CA 1
ATOM 657 C C . ASN A 1 80 ? 16.142 -4.024 2.413 1.00 67.31 80 ASN A C 1
ATOM 659 O O . ASN A 1 80 ? 15.577 -3.201 3.132 1.00 67.31 80 ASN A O 1
ATOM 663 N N . ASN A 1 81 ? 15.878 -4.132 1.114 1.00 69.12 81 ASN A N 1
ATOM 664 C CA . ASN A 1 81 ? 14.986 -3.264 0.355 1.00 69.12 81 ASN A CA 1
ATOM 665 C C . ASN A 1 81 ? 13.810 -4.040 -0.259 1.00 69.12 81 ASN A C 1
ATOM 667 O O . ASN A 1 81 ? 13.227 -3.654 -1.269 1.00 69.12 81 ASN A O 1
ATOM 671 N N . SER A 1 82 ? 13.437 -5.161 0.352 1.00 74.25 82 SER A N 1
ATOM 672 C CA . SER A 1 82 ? 12.311 -5.960 -0.110 1.00 74.25 82 SER A CA 1
ATOM 673 C C . SER A 1 82 ? 10.984 -5.289 0.270 1.00 74.25 82 SER A C 1
ATOM 675 O O . SER A 1 82 ? 10.678 -5.161 1.466 1.00 74.25 82 SER A O 1
ATOM 677 N N . PRO A 1 83 ? 10.123 -4.934 -0.707 1.00 70.62 83 PRO A N 1
ATOM 678 C CA . PRO A 1 83 ? 8.786 -4.429 -0.408 1.00 70.62 83 PRO A CA 1
ATOM 679 C C . PRO A 1 83 ? 7.958 -5.458 0.373 1.00 70.62 83 PRO A C 1
ATOM 681 O O . PRO A 1 83 ? 7.091 -5.066 1.145 1.00 70.62 83 PRO A O 1
ATOM 684 N N . PHE A 1 84 ? 8.254 -6.758 0.245 1.00 70.81 84 PHE A N 1
ATOM 685 C CA . PHE A 1 84 ? 7.586 -7.832 0.987 1.00 70.81 84 PHE A CA 1
ATOM 686 C C .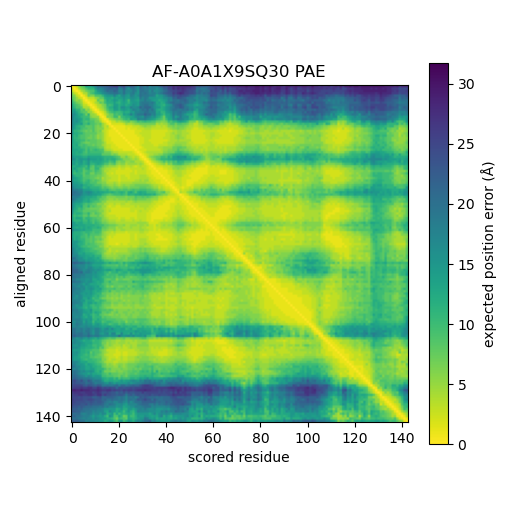 PHE A 1 84 ? 7.983 -7.872 2.468 1.00 70.81 84 PHE A C 1
ATOM 688 O O . PHE A 1 84 ? 7.145 -8.138 3.331 1.00 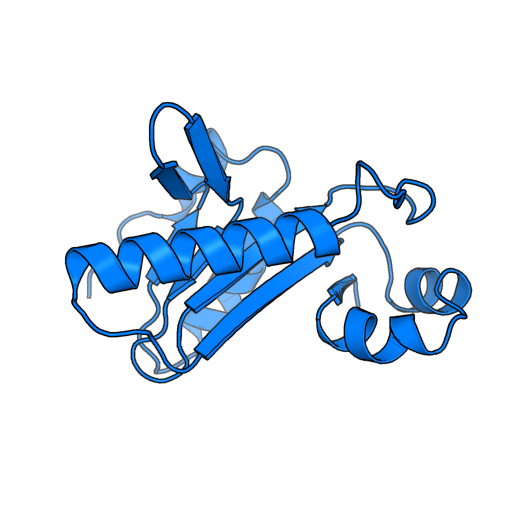70.81 84 PHE A O 1
ATOM 695 N N . ASN A 1 85 ? 9.243 -7.577 2.788 1.00 74.12 85 ASN A N 1
ATOM 696 C CA . ASN A 1 85 ? 9.691 -7.517 4.181 1.00 74.12 85 ASN A CA 1
ATOM 697 C C . ASN A 1 85 ? 9.075 -6.299 4.878 1.00 74.12 85 ASN A C 1
ATOM 699 O O . ASN A 1 85 ? 8.526 -6.410 5.979 1.00 74.12 85 ASN A O 1
ATOM 703 N N . GLN A 1 86 ? 9.079 -5.154 4.191 1.00 72.94 86 GLN A N 1
ATOM 704 C CA . GLN A 1 86 ? 8.440 -3.926 4.660 1.00 72.94 86 GLN A CA 1
ATOM 705 C C . GLN A 1 86 ? 6.926 -4.125 4.862 1.00 72.94 86 GLN A C 1
ATOM 707 O O . GLN A 1 86 ? 6.384 -3.773 5.911 1.00 72.94 86 GLN A O 1
ATOM 712 N N . ALA A 1 87 ? 6.269 -4.796 3.912 1.00 71.25 87 ALA A N 1
ATOM 713 C CA . ALA A 1 87 ? 4.865 -5.189 3.982 1.00 71.25 87 ALA A CA 1
ATOM 714 C C . ALA A 1 87 ? 4.501 -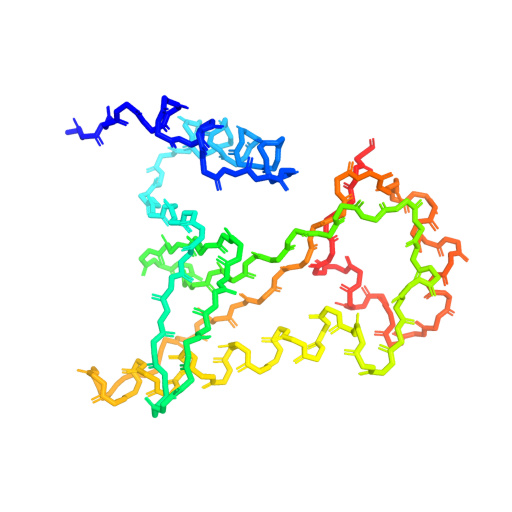5.949 5.251 1.00 71.25 87 ALA A C 1
ATOM 716 O O . ALA A 1 87 ? 3.549 -5.610 5.954 1.00 71.25 87 ALA A O 1
ATOM 717 N N . SER A 1 88 ? 5.251 -7.024 5.497 1.00 76.12 88 SER A N 1
ATOM 718 C CA . SER A 1 88 ? 5.010 -7.948 6.595 1.00 76.12 88 SER A CA 1
ATOM 719 C C . SER A 1 88 ? 5.162 -7.217 7.924 1.00 76.12 88 SER A C 1
ATOM 721 O O . SER A 1 88 ? 4.308 -7.323 8.806 1.00 76.12 88 SER A O 1
ATOM 723 N N . LYS A 1 89 ? 6.189 -6.363 8.022 1.00 81.31 89 LYS A N 1
ATOM 724 C CA . LYS A 1 89 ? 6.408 -5.498 9.178 1.00 81.31 89 LYS A CA 1
ATOM 725 C C . LYS A 1 89 ? 5.220 -4.561 9.422 1.00 81.31 89 LYS A C 1
ATOM 727 O O . LYS A 1 89 ? 4.711 -4.526 10.539 1.00 81.31 89 LYS A O 1
ATOM 732 N N . TYR A 1 90 ? 4.743 -3.843 8.404 1.00 82.31 90 TYR A N 1
ATOM 733 C CA . TYR A 1 90 ? 3.607 -2.923 8.556 1.00 82.31 90 TYR A CA 1
ATOM 734 C C . TYR A 1 90 ? 2.307 -3.635 8.897 1.00 82.31 90 TYR A C 1
ATOM 736 O O . TYR A 1 90 ? 1.590 -3.181 9.787 1.00 82.31 90 TYR A O 1
ATOM 744 N N . LYS A 1 91 ? 2.035 -4.782 8.266 1.00 82.94 91 LYS A N 1
ATOM 745 C CA . LYS A 1 91 ? 0.886 -5.619 8.611 1.00 82.94 91 LYS A CA 1
ATOM 746 C C . LYS A 1 91 ? 0.912 -5.995 10.091 1.00 82.94 91 LYS A C 1
ATOM 748 O O . LYS A 1 91 ? -0.076 -5.774 10.782 1.00 82.94 91 LYS A O 1
ATOM 753 N N . ASN A 1 92 ? 2.033 -6.518 10.586 1.00 84.25 92 ASN A N 1
ATOM 754 C CA . ASN A 1 92 ? 2.143 -6.950 11.980 1.00 84.25 92 ASN A CA 1
ATOM 755 C C . ASN A 1 92 ? 1.967 -5.785 12.958 1.00 84.25 92 ASN A C 1
ATOM 757 O O . ASN A 1 92 ? 1.275 -5.934 13.963 1.00 84.25 92 ASN A O 1
ATOM 761 N N . ILE A 1 93 ? 2.531 -4.613 12.651 1.00 83.44 93 ILE A N 1
ATOM 762 C CA . ILE A 1 93 ? 2.365 -3.440 13.514 1.00 83.44 93 ILE A CA 1
ATOM 763 C C . ILE A 1 93 ? 0.913 -2.959 13.514 1.00 83.44 93 ILE A C 1
ATOM 765 O O . ILE A 1 93 ? 0.368 -2.706 14.582 1.00 83.44 93 ILE A O 1
ATOM 769 N N . ILE A 1 94 ? 0.266 -2.870 12.349 1.00 82.00 94 ILE A N 1
ATOM 770 C CA . ILE A 1 94 ? -1.146 -2.477 12.263 1.00 82.00 94 ILE A CA 1
ATOM 771 C C . ILE A 1 94 ? -2.025 -3.455 13.040 1.00 82.00 94 ILE A C 1
ATOM 773 O O . ILE A 1 94 ? -2.886 -3.022 13.797 1.00 82.00 94 ILE A O 1
ATOM 777 N N . LEU A 1 95 ? -1.789 -4.761 12.908 1.00 84.88 95 LEU A N 1
ATOM 778 C CA . LEU A 1 95 ? -2.523 -5.761 13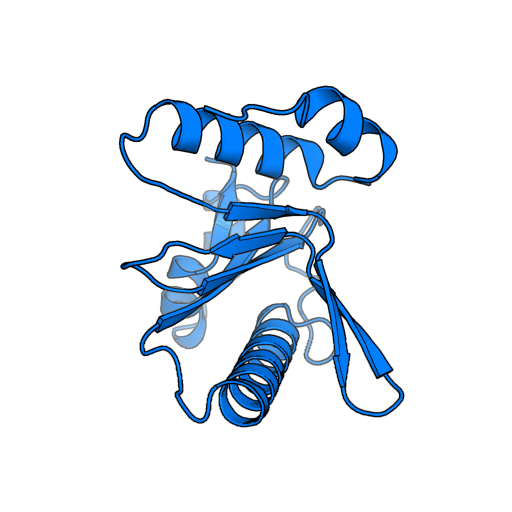.682 1.00 84.88 95 LEU A CA 1
ATOM 779 C C . LEU A 1 95 ? -2.310 -5.579 15.193 1.00 84.88 95 LEU A C 1
ATOM 781 O O . LEU A 1 95 ? -3.285 -5.675 15.933 1.00 84.88 95 LEU A O 1
ATOM 785 N N . SER A 1 96 ? -1.088 -5.256 15.640 1.00 82.56 96 SER A N 1
ATOM 786 C CA . SER A 1 96 ? -0.798 -4.942 17.051 1.00 82.56 96 SER A CA 1
ATOM 787 C C . SER A 1 96 ? -1.582 -3.720 17.524 1.00 82.56 96 SER A C 1
ATOM 789 O O . SER A 1 96 ? -2.341 -3.817 18.482 1.00 82.56 96 SER A O 1
ATOM 791 N N . VAL A 1 97 ? -1.485 -2.600 16.797 1.00 80.25 97 VAL A N 1
ATOM 792 C CA . VAL A 1 97 ? -2.174 -1.344 17.133 1.00 80.25 97 VAL A CA 1
ATOM 793 C C . VAL A 1 97 ? -3.688 -1.550 17.185 1.00 80.25 97 VAL A C 1
ATOM 795 O O . VAL A 1 97 ? -4.349 -1.072 18.105 1.00 80.25 97 VAL A O 1
ATOM 798 N N . LEU A 1 98 ? -4.259 -2.281 16.227 1.00 81.25 98 LEU A N 1
ATOM 799 C CA . LEU A 1 98 ? -5.695 -2.553 16.204 1.00 81.25 98 LEU A CA 1
ATOM 800 C C . LEU A 1 98 ? -6.120 -3.463 17.356 1.00 81.25 98 LEU A C 1
ATOM 802 O O . LEU A 1 98 ? -7.145 -3.209 17.986 1.00 81.25 98 LEU A O 1
ATOM 806 N N . ASN A 1 99 ? -5.322 -4.483 17.670 1.00 82.62 99 ASN A N 1
ATOM 807 C CA . ASN A 1 99 ? -5.597 -5.350 18.804 1.00 82.62 99 ASN A CA 1
ATOM 808 C C . ASN A 1 99 ? -5.526 -4.584 20.136 1.00 82.62 99 ASN A C 1
ATOM 810 O O . ASN A 1 99 ? -6.418 -4.730 20.962 1.00 82.62 99 ASN A O 1
ATOM 814 N N . GLU A 1 100 ? -4.530 -3.717 20.320 1.00 81.88 100 GLU A N 1
ATOM 815 C CA . GLU A 1 100 ? -4.376 -2.885 21.522 1.00 81.88 100 GLU A CA 1
ATOM 816 C C . GLU A 1 100 ? -5.532 -1.892 21.710 1.00 81.88 100 GLU A C 1
ATOM 818 O O . GLU A 1 100 ? -6.002 -1.700 22.829 1.00 81.88 100 GLU A O 1
ATOM 823 N N . ASN A 1 101 ? -6.015 -1.273 20.627 1.00 81.81 101 ASN A N 1
ATOM 824 C CA . ASN A 1 101 ? -7.039 -0.225 20.708 1.00 81.81 101 ASN A CA 1
ATOM 825 C C . ASN A 1 101 ? -8.477 -0.762 20.696 1.00 81.81 101 ASN A C 1
ATOM 827 O O . ASN A 1 101 ? -9.371 -0.132 21.258 1.00 81.81 101 ASN A O 1
ATOM 831 N N . PHE A 1 102 ? -8.723 -1.902 20.047 1.00 81.56 102 PHE A N 1
ATOM 832 C CA . PHE A 1 102 ? -10.082 -2.406 19.817 1.00 81.56 102 PHE A CA 1
ATOM 833 C C . PHE A 1 102 ? -10.331 -3.800 20.397 1.00 81.56 102 PHE A C 1
ATOM 835 O O . PHE A 1 102 ? -11.462 -4.283 20.328 1.00 81.56 102 PHE A O 1
ATOM 842 N N . ASN A 1 103 ? -9.300 -4.458 20.943 1.00 78.50 103 ASN A N 1
ATOM 843 C CA . ASN A 1 103 ? -9.334 -5.848 21.415 1.00 78.50 103 ASN A CA 1
ATOM 844 C C . ASN A 1 103 ? -9.948 -6.814 20.383 1.00 78.50 103 ASN A C 1
ATOM 846 O O . ASN A 1 103 ? -10.650 -7.772 20.716 1.00 78.50 103 ASN A O 1
ATOM 850 N N . ARG A 1 104 ? -9.759 -6.485 19.101 1.00 69.56 104 ARG A N 1
ATOM 851 C CA . ARG A 1 104 ? -10.276 -7.202 17.937 1.00 69.56 104 ARG A CA 1
ATOM 852 C C . ARG A 1 104 ? -9.268 -7.090 16.810 1.00 69.56 104 ARG A C 1
ATOM 854 O O . ARG A 1 104 ? -8.768 -6.008 16.510 1.00 69.56 104 ARG A O 1
ATOM 861 N N . THR A 1 105 ? -9.022 -8.208 16.145 1.00 65.69 105 THR A N 1
ATOM 862 C CA . THR A 1 105 ? -8.164 -8.263 14.965 1.00 65.69 105 THR A CA 1
ATOM 863 C C . THR A 1 105 ? -9.044 -8.259 13.714 1.00 65.69 105 THR A C 1
ATOM 865 O O . THR A 1 105 ? -9.906 -9.133 13.589 1.00 65.69 105 THR A O 1
ATOM 868 N N . PRO A 1 106 ? -8.880 -7.307 12.778 1.00 65.81 106 PRO A N 1
ATOM 869 C CA . PRO A 1 106 ? -9.570 -7.379 11.497 1.00 65.81 106 PRO A CA 1
ATOM 870 C C . PRO A 1 106 ? -9.175 -8.660 10.767 1.00 65.81 106 PRO A C 1
ATOM 872 O O . PRO A 1 106 ? -7.999 -9.019 10.724 1.00 65.81 106 PRO A O 1
ATOM 875 N N . ILE A 1 107 ? -10.160 -9.321 10.159 1.00 64.62 107 ILE A N 1
ATOM 876 C CA . ILE A 1 107 ? -9.957 -10.605 9.474 1.00 64.62 107 ILE A CA 1
ATOM 877 C C . ILE A 1 107 ? -9.080 -10.422 8.231 1.00 64.62 107 ILE A C 1
ATOM 879 O O . ILE A 1 107 ? -8.298 -11.311 7.895 1.00 64.62 107 ILE A O 1
ATOM 883 N N . ASN A 1 108 ? -9.166 -9.257 7.579 1.00 83.12 108 ASN A N 1
ATOM 884 C CA . ASN A 1 108 ? -8.423 -8.997 6.358 1.00 83.12 108 ASN A CA 1
ATOM 885 C C . ASN A 1 108 ? -7.552 -7.741 6.466 1.00 83.12 108 ASN A C 1
ATOM 887 O O . ASN A 1 108 ? -8.038 -6.610 6.441 1.00 83.12 108 ASN A O 1
ATOM 891 N N . VAL A 1 109 ? -6.244 -7.966 6.591 1.00 83.94 109 VAL A N 1
ATOM 892 C CA . VAL A 1 109 ? -5.211 -6.945 6.396 1.00 83.94 109 VAL A CA 1
ATOM 893 C C . VAL A 1 109 ? -4.275 -7.452 5.311 1.00 83.94 109 VAL A C 1
ATOM 895 O O . VAL A 1 109 ? -3.528 -8.423 5.504 1.00 83.94 109 VAL A O 1
ATOM 898 N N . GLU A 1 110 ? -4.340 -6.795 4.161 1.00 83.94 110 GLU A N 1
ATOM 899 C CA . GLU A 1 110 ? -3.565 -7.124 2.978 1.00 83.94 110 GLU A CA 1
ATOM 900 C C . GLU A 1 110 ? -2.523 -6.052 2.709 1.00 83.94 110 GLU A C 1
ATOM 902 O O . GLU A 1 110 ? -2.759 -4.864 2.909 1.00 83.94 110 GLU A O 1
ATOM 907 N N . MET A 1 111 ? -1.373 -6.482 2.201 1.00 80.25 111 MET A N 1
ATOM 908 C CA . MET A 1 111 ? -0.398 -5.564 1.641 1.00 80.25 111 MET A CA 1
ATOM 909 C C . MET A 1 111 ? -0.335 -5.714 0.125 1.00 80.25 111 MET A C 1
ATOM 911 O O . MET A 1 111 ? -0.471 -6.817 -0.421 1.00 80.25 111 MET A O 1
ATOM 915 N N . ARG A 1 112 ? -0.140 -4.577 -0.536 1.00 81.62 112 ARG A N 1
ATOM 916 C CA . ARG A 1 112 ? 0.138 -4.448 -1.959 1.00 81.62 112 ARG A CA 1
ATOM 917 C C . ARG A 1 112 ? 1.367 -3.572 -2.154 1.00 81.62 112 ARG A C 1
ATOM 919 O O . ARG A 1 112 ? 1.524 -2.561 -1.477 1.00 81.62 112 ARG A O 1
ATOM 926 N N . ALA A 1 113 ? 2.202 -3.935 -3.116 1.00 82.19 113 ALA A N 1
ATOM 927 C CA . ALA A 1 113 ? 3.218 -3.032 -3.641 1.00 82.19 113 ALA A CA 1
ATOM 928 C C . ALA A 1 113 ? 2.871 -2.675 -5.088 1.00 82.19 113 ALA A C 1
ATOM 930 O O . ALA A 1 113 ? 2.443 -3.526 -5.866 1.00 82.19 113 ALA A O 1
ATOM 931 N N . ILE A 1 114 ? 3.013 -1.404 -5.441 1.00 84.38 114 ILE A N 1
ATOM 932 C CA . ILE A 1 114 ? 2.666 -0.877 -6.758 1.00 84.38 114 ILE A CA 1
ATOM 933 C C . ILE A 1 114 ? 3.918 -0.289 -7.390 1.00 84.38 114 ILE A C 1
ATOM 935 O O . ILE A 1 114 ? 4.576 0.567 -6.802 1.00 84.38 114 ILE A O 1
ATOM 939 N N . PHE A 1 115 ? 4.227 -0.735 -8.603 1.00 85.12 115 PHE A N 1
ATOM 940 C CA . PHE A 1 115 ? 5.364 -0.277 -9.392 1.00 85.12 115 PHE A CA 1
ATOM 941 C C . PHE A 1 115 ? 4.847 0.482 -10.620 1.00 85.12 115 PHE A C 1
ATOM 943 O O . PHE A 1 115 ? 4.682 -0.112 -11.687 1.00 85.12 115 PHE A O 1
ATOM 950 N N . PRO A 1 116 ? 4.567 1.794 -10.509 1.00 81.88 116 PRO A N 1
ATOM 951 C CA . PRO A 1 116 ? 3.923 2.551 -11.585 1.00 81.88 116 PRO A CA 1
ATOM 952 C C . PRO A 1 116 ? 4.785 2.687 -12.850 1.00 81.88 116 PRO A C 1
ATOM 954 O O . PRO A 1 116 ? 4.260 2.985 -13.921 1.00 81.88 116 PRO A O 1
ATOM 957 N N . ASN A 1 117 ? 6.096 2.463 -12.736 1.00 83.00 117 ASN A N 1
ATOM 958 C CA . ASN A 1 117 ? 7.061 2.643 -13.821 1.00 83.00 117 ASN A CA 1
ATOM 959 C C . ASN A 1 117 ? 7.578 1.324 -14.416 1.00 83.00 117 ASN A C 1
ATOM 961 O O . ASN A 1 117 ? 8.377 1.369 -15.345 1.00 83.00 117 ASN A O 1
ATOM 965 N N . ILE A 1 118 ? 7.139 0.173 -13.899 1.00 79.50 118 ILE A N 1
ATOM 966 C CA . ILE A 1 118 ? 7.563 -1.152 -14.369 1.00 79.50 118 ILE A CA 1
ATOM 967 C C . ILE A 1 118 ? 6.360 -1.821 -15.023 1.00 79.50 118 ILE A C 1
ATOM 969 O O . ILE A 1 118 ? 5.274 -1.852 -14.437 1.00 79.50 118 ILE A O 1
ATOM 973 N N . SER A 1 119 ? 6.538 -2.330 -16.241 1.00 79.06 119 SER A N 1
ATOM 974 C CA . SER A 1 119 ? 5.471 -3.030 -16.949 1.00 79.06 119 SER A CA 1
ATOM 975 C C . SER A 1 119 ? 5.285 -4.452 -16.415 1.00 79.06 119 SER A C 1
ATOM 977 O O . SER A 1 119 ? 6.195 -5.064 -15.848 1.00 79.06 119 SER A O 1
ATOM 979 N N . LYS A 1 120 ? 4.093 -5.017 -16.618 1.00 74.25 120 LYS A N 1
ATOM 980 C CA . LYS A 1 120 ? 3.816 -6.409 -16.235 1.00 74.25 120 LYS A CA 1
ATOM 981 C C . LYS A 1 120 ? 4.706 -7.416 -16.980 1.00 74.25 120 LYS A C 1
ATOM 983 O O . LYS A 1 120 ? 5.014 -8.465 -16.415 1.00 74.25 120 LYS A O 1
ATOM 988 N N . SER A 1 121 ? 5.094 -7.130 -18.226 1.00 73.62 121 SER A N 1
ATOM 989 C CA . SER A 1 121 ? 6.020 -7.970 -18.998 1.00 73.62 121 SER A CA 1
ATOM 990 C C . SER A 1 121 ? 7.420 -7.952 -18.393 1.00 73.62 121 SER A C 1
ATOM 992 O O . SER A 1 121 ? 7.944 -9.020 -18.083 1.00 73.62 121 SER A O 1
ATOM 994 N N . ASP A 1 122 ? 7.960 -6.763 -18.105 1.00 71.94 122 ASP A N 1
ATOM 995 C CA . ASP A 1 122 ? 9.304 -6.619 -17.525 1.00 71.94 122 ASP A CA 1
ATOM 996 C C . ASP A 1 122 ? 9.377 -7.284 -16.146 1.00 71.94 122 ASP A C 1
ATOM 998 O O . ASP A 1 122 ? 10.365 -7.923 -15.789 1.00 71.94 122 ASP A O 1
ATOM 1002 N N . ALA A 1 123 ? 8.298 -7.188 -15.366 1.00 71.44 123 ALA A N 1
ATOM 1003 C CA . ALA A 1 123 ? 8.219 -7.843 -14.071 1.00 71.44 123 ALA A CA 1
ATOM 1004 C C . ALA A 1 123 ? 8.261 -9.375 -14.172 1.00 71.44 123 ALA A C 1
ATOM 1006 O O . ALA A 1 123 ? 8.957 -10.029 -13.397 1.00 71.44 123 ALA A O 1
ATOM 1007 N N . LYS A 1 124 ? 7.531 -9.959 -15.130 1.00 68.50 124 LYS A N 1
ATOM 1008 C CA . LYS A 1 124 ? 7.481 -11.416 -15.327 1.00 68.50 124 LYS A CA 1
ATOM 1009 C C . LYS A 1 124 ? 8.818 -11.994 -15.777 1.00 68.50 124 LYS A C 1
ATOM 1011 O O . LYS A 1 124 ? 9.175 -13.089 -15.351 1.00 68.50 124 LYS A O 1
ATOM 1016 N N . GLU A 1 125 ? 9.551 -11.281 -16.625 1.00 66.81 125 GLU A N 1
ATOM 1017 C CA . GLU A 1 125 ? 10.850 -11.746 -17.116 1.00 66.81 125 GLU A CA 1
ATOM 1018 C C . GLU A 1 125 ? 11.915 -11.782 -16.015 1.00 66.81 125 GLU A C 1
ATOM 1020 O O . GLU A 1 125 ? 12.751 -12.689 -16.011 1.00 66.81 125 GLU A O 1
ATOM 1025 N N . ASN A 1 126 ? 11.837 -10.856 -15.056 1.00 64.75 126 ASN A N 1
ATOM 1026 C CA . ASN A 1 126 ? 12.833 -10.689 -13.997 1.00 64.75 126 ASN A CA 1
ATOM 1027 C C . ASN A 1 126 ? 12.514 -11.455 -12.695 1.00 64.75 126 ASN A C 1
ATOM 1029 O O . ASN A 1 126 ? 13.409 -11.685 -11.889 1.00 64.75 126 ASN A O 1
ATOM 1033 N N . LEU A 1 127 ? 11.273 -11.912 -12.480 1.00 64.75 127 LEU A N 1
ATOM 1034 C CA . LEU A 1 127 ? 10.841 -12.559 -11.227 1.00 64.75 127 LEU A CA 1
ATOM 1035 C C . LEU A 1 127 ? 10.810 -14.105 -11.269 1.00 64.75 127 LEU A C 1
ATOM 1037 O O . LEU A 1 127 ? 10.069 -14.708 -10.51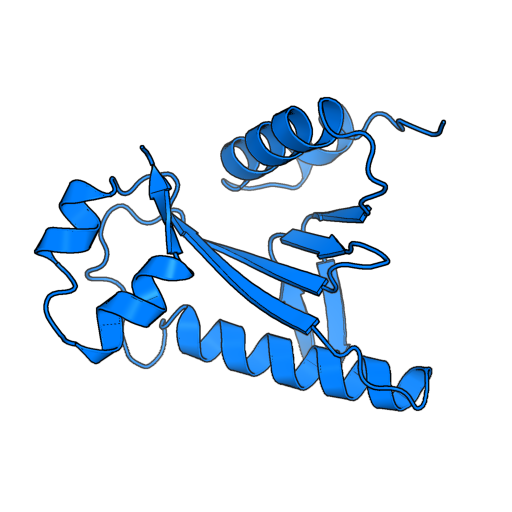6 1.00 64.75 127 LEU A O 1
ATOM 1041 N N . LYS A 1 128 ? 11.587 -14.805 -12.098 1.00 55.09 128 LYS A N 1
ATOM 1042 C CA . LYS A 1 128 ? 11.410 -16.244 -12.453 1.00 55.09 128 LYS A CA 1
ATOM 1043 C C . LYS A 1 128 ? 11.451 -17.355 -11.351 1.00 55.09 128 LYS A C 1
ATOM 1045 O O . LYS A 1 128 ? 11.582 -18.520 -11.715 1.00 55.09 128 LYS A O 1
ATOM 1050 N N . SER A 1 129 ? 11.318 -17.104 -10.041 1.00 52.78 129 SER A N 1
ATOM 1051 C CA . SER A 1 129 ? 11.232 -18.173 -9.009 1.00 52.78 129 SER A CA 1
ATOM 1052 C C . SER A 1 129 ? 9.794 -18.440 -8.527 1.00 52.78 129 SER A C 1
ATOM 1054 O O . SER A 1 129 ? 9.018 -17.518 -8.383 1.00 52.78 129 SER A O 1
ATOM 1056 N N . ALA A 1 130 ? 9.394 -19.682 -8.220 1.00 42.50 130 ALA A N 1
ATOM 1057 C CA . ALA A 1 130 ? 7.993 -20.024 -7.878 1.00 42.50 130 ALA A CA 1
ATOM 1058 C C . ALA A 1 130 ? 7.427 -19.340 -6.605 1.00 42.50 130 ALA A C 1
ATOM 1060 O O . ALA A 1 130 ? 6.215 -19.193 -6.462 1.00 42.50 130 ALA A O 1
ATOM 1061 N N . ALA A 1 131 ? 8.286 -18.856 -5.698 1.00 44.88 131 ALA A N 1
ATOM 1062 C CA . ALA A 1 131 ? 7.881 -17.995 -4.579 1.00 44.88 131 ALA A CA 1
ATOM 1063 C C . ALA A 1 131 ? 7.418 -16.593 -5.041 1.00 44.88 131 ALA A C 1
ATOM 1065 O O . ALA A 1 131 ? 6.786 -15.859 -4.280 1.00 44.88 131 ALA A O 1
ATOM 1066 N N . SER A 1 132 ? 7.713 -16.228 -6.290 1.00 51.66 132 SER A N 1
ATOM 1067 C CA . SER A 1 132 ? 7.412 -14.941 -6.899 1.00 51.66 132 SER A CA 1
ATOM 1068 C C . SER A 1 132 ? 6.011 -14.851 -7.499 1.00 51.66 132 SER A C 1
ATOM 1070 O O . SER A 1 132 ? 5.483 -13.752 -7.537 1.00 51.66 132 SER A O 1
ATOM 1072 N N . GLU A 1 133 ? 5.358 -15.934 -7.938 1.00 44.31 133 GLU A N 1
ATOM 1073 C CA . GLU A 1 133 ? 4.067 -15.819 -8.648 1.00 44.31 133 GLU A CA 1
ATOM 1074 C C . GLU A 1 133 ? 2.924 -15.372 -7.720 1.00 44.31 133 GLU A C 1
ATOM 1076 O O . GLU A 1 133 ? 2.126 -14.501 -8.075 1.00 44.31 133 GLU A O 1
ATOM 1081 N N . LEU A 1 134 ? 2.893 -15.888 -6.486 1.00 45.03 134 LEU A N 1
ATOM 1082 C CA . LEU A 1 134 ? 1.965 -15.440 -5.436 1.00 45.03 134 LEU A CA 1
ATOM 1083 C C . LEU A 1 134 ? 2.328 -14.044 -4.897 1.00 45.03 134 LEU A C 1
ATOM 1085 O O . LEU A 1 134 ? 1.489 -13.318 -4.362 1.00 45.03 134 LEU A O 1
ATOM 1089 N N . ALA A 1 135 ? 3.602 -13.672 -5.023 1.00 50.75 135 ALA A N 1
ATOM 1090 C CA . ALA A 1 135 ? 4.096 -12.344 -4.704 1.00 50.75 135 ALA A CA 1
ATOM 1091 C C . ALA A 1 135 ? 3.639 -11.345 -5.784 1.00 50.75 135 ALA A C 1
ATOM 1093 O O . ALA A 1 135 ? 3.090 -10.301 -5.451 1.00 50.75 135 ALA A O 1
ATOM 1094 N N . VAL A 1 136 ? 3.737 -11.726 -7.062 1.00 51.56 136 VAL A N 1
ATOM 1095 C CA . VAL A 1 136 ? 3.309 -10.989 -8.261 1.00 51.56 136 VAL A CA 1
ATOM 1096 C C . VAL A 1 136 ? 1.804 -10.748 -8.275 1.00 51.56 136 VAL A C 1
ATOM 1098 O O . VAL A 1 136 ? 1.385 -9.677 -8.695 1.00 51.56 136 VAL A O 1
ATOM 1101 N N . SER A 1 137 ? 0.971 -11.656 -7.753 1.00 50.69 137 SER A N 1
ATOM 1102 C CA . SER A 1 137 ? -0.475 -11.392 -7.623 1.00 50.69 137 SER A CA 1
ATOM 1103 C C . SER A 1 137 ? -0.806 -10.280 -6.615 1.00 50.69 137 SER A C 1
ATOM 1105 O O . SER A 1 137 ? -1.930 -9.781 -6.587 1.00 50.69 137 SER A O 1
ATOM 1107 N N . ARG A 1 138 ? 0.160 -9.894 -5.772 1.00 54.25 138 ARG A N 1
ATOM 1108 C CA . ARG A 1 138 ? 0.074 -8.774 -4.819 1.00 54.25 138 ARG A CA 1
ATOM 1109 C C . ARG A 1 138 ? 0.853 -7.545 -5.291 1.00 54.25 138 ARG A C 1
ATOM 1111 O O . ARG A 1 138 ? 0.855 -6.530 -4.590 1.00 54.25 138 ARG A O 1
ATOM 1118 N N . LEU A 1 139 ? 1.490 -7.637 -6.460 1.00 60.94 139 LEU A N 1
ATOM 1119 C CA . LEU A 1 139 ? 2.180 -6.542 -7.120 1.00 60.94 139 LEU A CA 1
ATOM 1120 C C . LEU A 1 139 ? 1.325 -6.007 -8.267 1.00 60.94 139 LEU A C 1
ATOM 1122 O O . LEU A 1 139 ? 0.928 -6.749 -9.164 1.00 60.94 139 LEU A O 1
ATOM 1126 N N . PHE A 1 140 ? 1.061 -4.705 -8.260 1.00 64.94 140 PHE A N 1
ATOM 1127 C CA . PHE A 1 140 ? 0.435 -4.050 -9.403 1.00 64.94 140 PHE A CA 1
ATOM 1128 C C . PHE A 1 140 ? 1.500 -3.346 -10.229 1.00 64.94 140 PHE A C 1
ATOM 1130 O O . PHE A 1 140 ? 2.242 -2.496 -9.736 1.00 64.94 140 PHE A O 1
ATOM 1137 N N . PHE A 1 141 ? 1.557 -3.725 -11.497 1.00 58.81 141 PHE A N 1
ATOM 1138 C CA . PHE A 1 141 ? 2.450 -3.159 -12.494 1.00 58.81 141 PHE A CA 1
ATOM 1139 C C . PHE A 1 141 ? 1.653 -2.292 -13.453 1.00 58.81 141 PHE A C 1
ATOM 1141 O O . PHE A 1 141 ? 0.437 -2.460 -13.590 1.00 58.81 141 PHE A O 1
ATOM 1148 N N . LYS A 1 142 ? 2.351 -1.398 -14.146 1.00 61.91 142 LYS A N 1
ATOM 1149 C CA . LYS A 1 142 ? 1.772 -0.694 -15.283 1.00 61.91 142 LYS A CA 1
ATOM 1150 C C . LYS A 1 142 ? 1.313 -1.735 -16.315 1.00 61.91 142 LYS A C 1
ATOM 1152 O O . LYS A 1 142 ? 2.071 -2.652 -16.648 1.00 61.91 142 LYS A O 1
ATOM 1157 N N . SER A 1 143 ? 0.055 -1.621 -16.741 1.00 57.22 143 SER A N 1
ATOM 1158 C CA . SER A 1 143 ? -0.538 -2.427 -17.816 1.00 57.22 143 SER A CA 1
ATOM 1159 C C . SER A 1 143 ? 0.161 -2.178 -19.140 1.00 57.22 143 SER A C 1
ATOM 1161 O O . SER A 1 143 ? 0.439 -0.983 -19.402 1.00 57.22 143 SER A O 1
#

Organism: NCBI:txid3161138

Secondary structure (DSSP, 8-state):
-----HHHHHHHH-SS-HHHHHHHHHHHHT-SS--EEEEEEEEEETTEEEEEEEEEEETTTEEEEEEE---S-GGG--SSS-HHHHHHHHHHHHHHHHHHHHS---S-EEEEEEEEEEEHHHHHHH--STTTHHHHTTEEEE-

Nearest PDB structures (foldseek):
  6xl1-assembly1_B  TM=5.892E-01  e=6.832E-04  Treponema succinifaciens DSM 2489
  6wxx-assembly2_C  TM=5.863E-01  e=2.040E-03  Treponema succinifaciens DSM 2489
  2okf-assembly1_B  TM=5.177E-01  e=4.142E-03  Trichormus variabilis
  8ibx-assembly1_C  TM=5.768E-01  e=1.707E-02  Bombyx mori
  8qhd-assembly1_A  TM=3.924E-01  e=4.057E+00  Hantaan virus 76-118

InterPro domains:
  IPR011528 Nuclease-related domain, NERD [PF08378] (15-107)

Foldseek 3Di:
DPPDPVVVVDVVPADQCNVVVVVVCVVVVPDPFDKDKDAQDWDDDDNDIDTFRIWIQGPPQGIEGEAEDQDQAPPPDDPVPHPVVVQVVVQVVVQVVCCVPPVDGDPDYYYAYEHANAAPVRQCVPQPDPVCVVVVVRYHYHD

Radius of gyration: 15.86 Å; Cα contacts (8 Å, |Δi|>4): 190; chains: 1; bounding box: 39×40×40 Å

Sequence (143 aa):
MGIINIEKFLVKYLKGEEIVIKSLISILQHSNENYYLIPKAKFQNANIIYEIDILLIHPMLGIYIIEVKNWKSLDNIDENNSPFNQASKYKNIILSVLNENFNRTPINVEMRAIFPNISKSDAKENLKSAASELAVSRLFFKS

pLDDT: mean 73.32, std 13.84, range [30.3, 88.62]

Solvent-accessible surface area (backbone atoms only — not comparable to full-atom values): 8535 Å² total; per-residue (Å²): 137,83,85,63,71,51,72,72,60,46,69,79,76,47,90,78,49,53,69,59,51,54,51,49,51,57,55,48,72,76,43,98,63,75,69,48,81,37,70,60,39,70,51,73,57,91,95,44,79,46,75,41,55,30,36,38,40,32,92,85,76,27,38,38,42,34,41,70,44,87,42,84,60,73,85,68,59,44,93,90,56,28,69,66,60,54,38,54,52,51,52,53,49,51,47,49,53,39,30,74,75,65,78,45,71,77,92,39,75,45,63,35,42,33,26,77,61,33,41,53,67,63,50,58,72,72,46,83,50,85,80,35,59,75,49,47,77,38,42,48,46,28,130

Mean predicted aligned error: 9.12 Å